Protein AF-A0A7K2M6B2-F1 (afdb_monomer)

Radius of gyration: 19.38 Å; Cα contacts (8 Å, |Δi|>4): 99; cha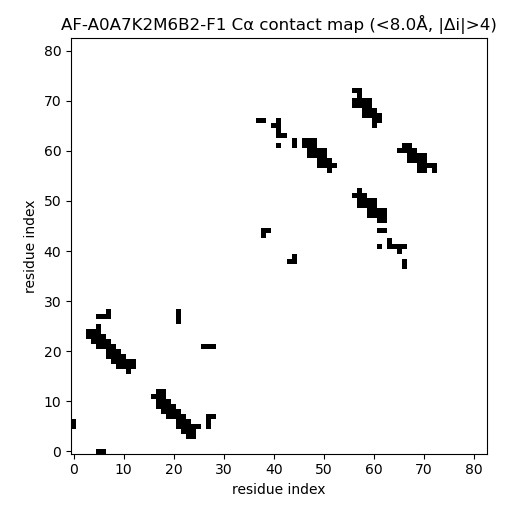ins: 1; bounding box: 57×33×43 Å

Sequence (83 aa):
APGCGSWLRVEPVGHRRWNVAIRGPRDIWKELQDLKARWQAAGSPGRYRLHVDADGGQRAASACGRLTWPLPALRPINEGSAT

Structure (mmCIF, N/CA/C/O backbone):
data_AF-A0A7K2M6B2-F1
#
_entry.id   AF-A0A7K2M6B2-F1
#
loop_
_atom_site.group_PDB
_atom_site.id
_atom_site.type_symbol
_atom_site.label_atom_id
_atom_site.label_alt_id
_atom_site.label_comp_id
_atom_site.label_asym_id
_atom_site.label_entity_id
_atom_site.label_seq_id
_atom_site.pdbx_PDB_ins_code
_atom_site.Cartn_x
_atom_site.Cartn_y
_atom_site.Cartn_z
_atom_site.occupancy
_atom_site.B_iso_or_equiv
_atom_site.auth_seq_id
_atom_site.auth_comp_id
_atom_site.auth_asym_id
_atom_site.auth_atom_id
_atom_site.pdbx_PDB_model_num
ATOM 1 N N . ALA A 1 1 ? 4.388 15.549 9.790 1.00 51.91 1 ALA A N 1
ATOM 2 C CA . ALA A 1 1 ? 3.270 15.119 8.922 1.00 51.91 1 ALA A CA 1
ATOM 3 C C . ALA A 1 1 ? 3.717 15.253 7.470 1.00 51.91 1 ALA A C 1
ATOM 5 O O . ALA A 1 1 ? 4.510 16.157 7.218 1.00 51.91 1 ALA A O 1
ATOM 6 N N . PRO A 1 2 ? 3.290 14.378 6.539 1.00 51.41 2 PRO A N 1
ATOM 7 C CA . PRO A 1 2 ? 3.586 14.562 5.116 1.00 51.41 2 PRO A CA 1
ATOM 8 C C . PRO A 1 2 ? 3.181 15.986 4.702 1.00 51.41 2 PRO A C 1
ATOM 10 O O . PRO A 1 2 ? 2.169 16.495 5.185 1.00 51.41 2 PRO A O 1
ATOM 13 N N . GLY A 1 3 ? 3.993 16.648 3.871 1.00 65.62 3 GLY A N 1
ATOM 14 C CA . GLY A 1 3 ? 3.931 18.101 3.615 1.00 65.62 3 GLY A CA 1
ATOM 15 C C . GLY A 1 3 ? 2.603 18.649 3.068 1.00 65.62 3 GLY A C 1
ATOM 16 O O . GLY A 1 3 ? 2.454 19.850 2.903 1.00 65.62 3 GLY A O 1
ATOM 17 N N . CYS A 1 4 ? 1.620 17.787 2.817 1.00 73.88 4 CYS A N 1
ATOM 18 C CA . CYS A 1 4 ? 0.278 18.103 2.341 1.00 73.88 4 CYS A CA 1
ATOM 19 C C . CYS A 1 4 ? -0.756 18.367 3.456 1.00 73.88 4 CYS A C 1
ATOM 21 O O . CYS A 1 4 ? -1.935 18.551 3.155 1.00 73.88 4 CYS A O 1
ATOM 23 N N . GLY A 1 5 ? -0.360 18.347 4.737 1.00 86.38 5 GLY A N 1
ATOM 24 C CA . GLY A 1 5 ? -1.220 18.747 5.865 1.00 86.38 5 GLY A CA 1
ATOM 25 C C . GLY A 1 5 ? -2.433 17.842 6.125 1.00 86.38 5 GLY A C 1
ATOM 26 O O . GLY A 1 5 ? -3.278 18.172 6.954 1.00 86.38 5 GLY A O 1
ATOM 27 N N . SER A 1 6 ? -2.525 16.704 5.432 1.00 92.31 6 SER A N 1
ATOM 28 C CA . SER A 1 6 ? -3.596 15.727 5.623 1.00 92.31 6 SER A CA 1
ATOM 29 C C . SER A 1 6 ? -3.193 14.681 6.655 1.00 92.31 6 SER A C 1
ATOM 31 O O . SER A 1 6 ? -2.064 14.183 6.628 1.00 92.31 6 SER A O 1
ATOM 33 N N . TRP A 1 7 ? -4.103 14.336 7.560 1.00 91.44 7 TRP A N 1
ATOM 34 C CA . TRP A 1 7 ? -3.877 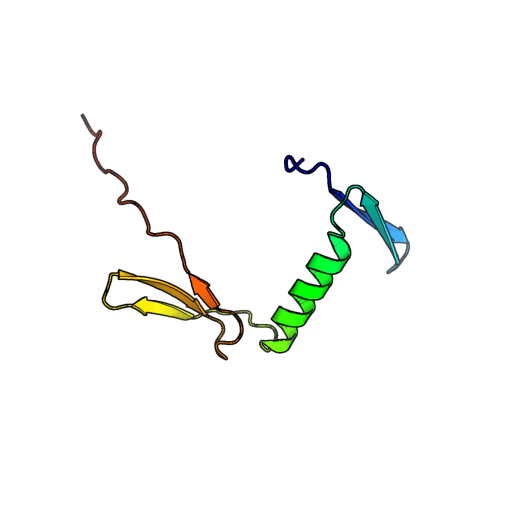13.302 8.565 1.00 91.44 7 TRP A CA 1
ATOM 35 C C . TRP A 1 7 ? -5.150 12.523 8.886 1.00 91.44 7 TRP A C 1
ATOM 37 O O . TRP A 1 7 ? -6.269 12.996 8.693 1.00 91.44 7 TRP A O 1
ATOM 47 N N . LEU A 1 8 ? -4.943 11.310 9.392 1.00 93.62 8 LEU A N 1
ATOM 48 C CA . LEU A 1 8 ? -5.967 10.395 9.875 1.00 93.62 8 LEU A CA 1
ATOM 49 C C . LEU A 1 8 ? -5.598 9.979 11.302 1.00 93.62 8 LEU A C 1
ATOM 51 O O . LEU A 1 8 ? -4.448 9.622 11.555 1.00 93.62 8 LEU A O 1
ATOM 55 N N . ARG A 1 9 ? -6.563 9.996 12.219 1.00 93.69 9 ARG A N 1
ATOM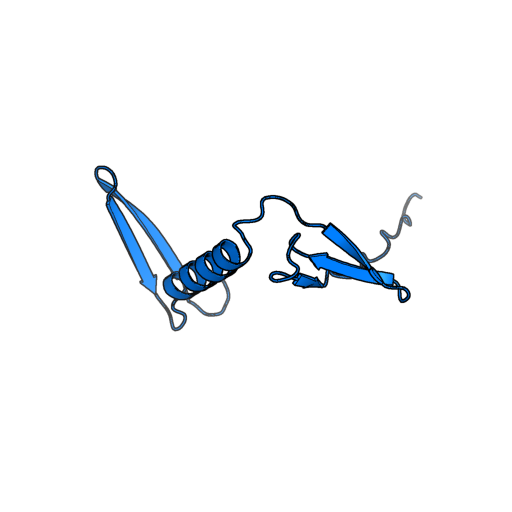 56 C CA . ARG A 1 9 ? -6.440 9.406 13.554 1.00 93.69 9 ARG A CA 1
ATOM 57 C C . ARG A 1 9 ? -7.530 8.366 13.725 1.00 93.69 9 ARG A C 1
ATOM 59 O O . ARG A 1 9 ? -8.699 8.655 13.489 1.00 93.69 9 ARG A O 1
ATOM 66 N N . VAL A 1 10 ? -7.129 7.177 14.156 1.00 93.81 10 VAL A N 1
ATOM 67 C CA . VAL A 1 10 ? -8.034 6.080 14.494 1.00 93.81 10 VAL A CA 1
ATOM 68 C C . VAL A 1 10 ? -7.833 5.766 15.967 1.00 93.81 10 VAL A C 1
ATOM 70 O O . VAL A 1 10 ? -6.707 5.517 16.392 1.00 93.81 10 VAL A O 1
ATOM 73 N N . GLU A 1 11 ? -8.904 5.804 16.751 1.00 94.50 11 GLU A N 1
ATOM 74 C CA . GLU A 1 11 ? -8.844 5.538 18.189 1.00 94.50 11 GLU A CA 1
ATOM 75 C C . GLU A 1 11 ? -10.018 4.664 18.647 1.00 94.50 11 GLU A C 1
ATOM 77 O O . GLU A 1 11 ? -11.119 4.765 18.094 1.00 94.50 11 GLU A O 1
ATOM 82 N N . PRO A 1 12 ? -9.808 3.775 19.631 1.00 95.50 12 PRO A N 1
ATOM 83 C CA . PRO A 1 12 ? -10.884 2.963 20.175 1.00 95.50 12 PRO A CA 1
ATOM 84 C C . PRO A 1 12 ? -11.805 3.825 21.049 1.00 95.50 12 PRO A C 1
ATOM 86 O O . PRO A 1 12 ? -11.339 4.589 21.889 1.00 95.50 12 PRO A O 1
ATOM 89 N N . VAL A 1 13 ? -13.121 3.667 20.892 1.00 95.25 13 VAL A N 1
ATOM 90 C CA . VAL A 1 13 ? -14.151 4.377 21.689 1.00 95.25 13 VAL A CA 1
ATOM 91 C C . VAL A 1 13 ? -15.104 3.415 22.413 1.00 95.25 13 VAL A C 1
ATOM 93 O O . VAL A 1 13 ? -16.218 3.759 22.811 1.00 95.25 13 VAL A O 1
ATOM 96 N N . GLY A 1 14 ? -14.687 2.157 22.556 1.00 93.00 14 GLY A N 1
ATOM 97 C CA . GLY A 1 14 ? -15.415 1.105 23.259 1.00 93.00 14 GLY A CA 1
ATOM 98 C C . GLY A 1 14 ? -15.290 -0.251 22.570 1.00 93.00 14 GLY A C 1
ATOM 99 O O . GLY A 1 14 ? -14.566 -0.408 21.586 1.00 93.00 14 GLY A O 1
ATOM 100 N N . HIS A 1 15 ? -16.019 -1.246 23.078 1.00 93.31 15 HIS A N 1
ATOM 101 C CA . HIS A 1 15 ? -15.951 -2.608 22.554 1.00 93.31 15 HIS A CA 1
ATOM 102 C C . HIS A 1 15 ? -16.334 -2.654 21.067 1.00 93.31 15 HIS A C 1
ATOM 104 O O . HIS A 1 15 ? -17.461 -2.323 20.700 1.00 93.31 15 HIS A O 1
ATOM 110 N N . ARG A 1 16 ? -15.378 -3.054 20.214 1.00 90.50 16 ARG A N 1
ATOM 111 C CA . ARG A 1 16 ? -15.512 -3.115 18.744 1.00 90.50 16 ARG A CA 1
ATOM 112 C C . ARG A 1 16 ? -15.964 -1.801 18.082 1.00 90.50 16 ARG A C 1
ATOM 114 O O . ARG A 1 16 ? -16.471 -1.834 16.964 1.00 90.50 16 ARG A O 1
ATOM 121 N N . ARG A 1 17 ? -15.767 -0.649 18.733 1.00 93.75 17 ARG A N 1
ATOM 122 C CA . ARG A 1 17 ? -16.093 0.673 18.177 1.00 93.75 17 ARG A CA 1
ATOM 123 C C . ARG A 1 17 ? -14.843 1.525 18.052 1.00 93.75 17 ARG A C 1
ATOM 125 O O . ARG A 1 17 ? -14.044 1.611 18.983 1.00 93.75 17 ARG A O 1
ATOM 132 N N . TRP A 1 18 ? -14.725 2.189 16.911 1.00 93.56 18 TRP A N 1
ATOM 133 C CA . TRP A 1 18 ? -13.590 3.029 16.561 1.00 93.56 18 TRP A CA 1
ATOM 134 C C . TRP A 1 18 ? -14.091 4.386 16.092 1.00 93.56 18 TRP A C 1
ATOM 136 O O . TRP A 1 18 ? -15.077 4.462 15.361 1.00 93.56 18 TRP A O 1
ATOM 146 N N . ASN A 1 19 ? -13.405 5.439 16.516 1.00 94.12 19 ASN A N 1
ATOM 147 C CA . ASN A 1 19 ? -13.568 6.773 15.970 1.00 94.12 19 ASN A CA 1
ATOM 148 C C . ASN A 1 19 ? -12.475 7.017 14.929 1.00 94.12 19 ASN A C 1
ATOM 150 O O . ASN A 1 19 ? -11.315 6.653 15.140 1.00 94.12 19 ASN A O 1
ATOM 154 N N . VAL A 1 20 ? -12.858 7.624 13.810 1.00 92.69 20 VAL A N 1
ATOM 155 C CA . VAL A 1 20 ? -11.964 7.938 12.699 1.00 92.69 20 VAL A CA 1
ATOM 156 C C . VAL A 1 20 ? -12.071 9.431 12.421 1.00 92.69 20 VAL A C 1
ATOM 158 O O . VAL A 1 20 ? -13.080 9.903 11.905 1.00 92.69 20 VAL A O 1
ATOM 161 N N . ALA A 1 21 ? -11.024 10.175 12.767 1.00 93.50 21 ALA A N 1
ATOM 162 C CA . ALA A 1 21 ? -10.931 11.606 12.511 1.00 93.50 21 ALA A CA 1
ATOM 163 C C . ALA A 1 21 ? -9.993 11.865 11.329 1.00 93.50 21 ALA A C 1
ATOM 165 O O . ALA A 1 21 ? -8.850 11.406 11.325 1.00 93.50 21 ALA A O 1
ATOM 166 N N . ILE A 1 22 ? -10.476 12.618 10.342 1.00 92.75 22 ILE A N 1
ATOM 167 C CA . ILE A 1 22 ? -9.735 12.988 9.132 1.00 92.75 22 ILE A CA 1
ATOM 168 C C . ILE A 1 22 ? -9.578 14.504 9.113 1.00 92.75 22 ILE A C 1
ATOM 170 O O . ILE A 1 22 ? -10.506 15.244 9.449 1.00 92.75 22 ILE A O 1
ATOM 174 N N . ARG A 1 23 ? -8.408 14.982 8.700 1.00 92.69 23 ARG A N 1
ATOM 175 C CA . ARG A 1 23 ? -8.167 16.397 8.417 1.00 92.69 23 ARG A CA 1
ATOM 176 C C . ARG A 1 23 ? -7.359 16.565 7.145 1.00 92.69 23 ARG A C 1
ATOM 178 O O . ARG A 1 23 ? -6.544 15.712 6.806 1.00 92.69 23 ARG A O 1
ATOM 185 N N . GLY A 1 24 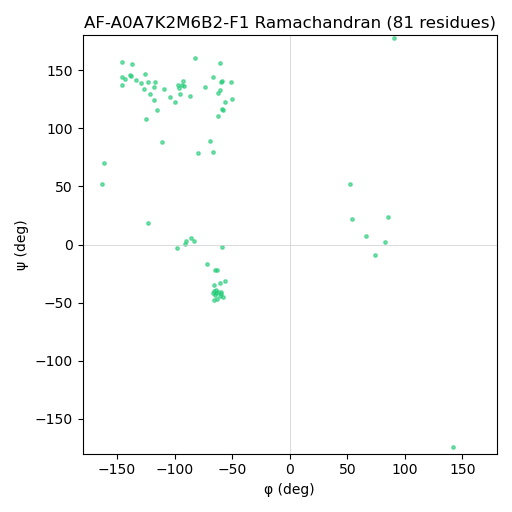? -7.524 17.733 6.534 1.00 90.62 24 GLY A N 1
ATOM 186 C CA . GLY A 1 24 ? -6.812 18.148 5.333 1.00 90.62 24 GLY A CA 1
ATOM 187 C C . GLY A 1 24 ? -7.545 17.774 4.042 1.00 90.62 24 GLY A C 1
ATOM 188 O O . GLY A 1 24 ? -8.623 17.185 4.090 1.00 90.62 24 GLY A O 1
ATOM 189 N N . PRO A 1 25 ? -6.985 18.161 2.886 1.00 90.81 25 PRO A N 1
ATOM 190 C CA . PRO A 1 25 ? -7.636 18.016 1.582 1.00 90.81 25 PRO A CA 1
ATOM 191 C C . PRO A 1 25 ? -7.730 16.573 1.069 1.00 90.81 25 PRO A C 1
ATOM 193 O O . PRO A 1 25 ? -8.499 16.314 0.147 1.00 90.81 25 PRO A O 1
ATOM 196 N N . ARG A 1 26 ? -6.949 15.632 1.617 1.00 90.75 26 ARG A N 1
ATOM 197 C CA . ARG A 1 26 ? -7.007 14.219 1.219 1.00 90.75 26 ARG A CA 1
ATOM 198 C C . ARG A 1 26 ? -7.908 13.421 2.144 1.00 90.75 26 ARG A C 1
ATOM 200 O O . ARG A 1 26 ? -7.698 13.392 3.357 1.00 90.75 26 ARG A O 1
ATOM 207 N N . ASP A 1 27 ? -8.828 12.676 1.549 1.00 90.81 27 ASP A N 1
ATOM 208 C CA . ASP A 1 27 ? -9.603 11.658 2.251 1.00 90.81 27 ASP A CA 1
ATOM 209 C C . ASP A 1 27 ? -8.776 10.370 2.403 1.00 90.81 27 ASP A C 1
ATOM 211 O O . ASP A 1 27 ? -8.920 9.398 1.660 1.00 90.81 27 ASP A O 1
ATOM 215 N N . ILE A 1 28 ? -7.865 10.378 3.378 1.00 91.44 28 ILE A N 1
ATOM 216 C CA . ILE A 1 28 ? -6.959 9.252 3.655 1.00 91.44 28 ILE A CA 1
ATOM 217 C C . ILE A 1 28 ? -7.745 7.985 4.021 1.00 91.44 28 ILE A C 1
ATOM 219 O O . ILE A 1 28 ? -7.313 6.877 3.701 1.00 91.44 28 ILE A O 1
ATOM 223 N N . TRP A 1 29 ? -8.902 8.118 4.677 1.00 92.50 29 TRP A N 1
ATOM 224 C CA . TRP A 1 29 ? -9.719 6.957 5.021 1.00 92.50 29 TRP A CA 1
ATOM 225 C C . TRP A 1 29 ? -10.261 6.279 3.767 1.00 92.50 29 TRP A C 1
ATOM 227 O O . TRP A 1 29 ? -10.117 5.064 3.614 1.00 92.50 29 TRP A O 1
ATOM 237 N N . LYS A 1 30 ? -10.822 7.060 2.841 1.00 92.75 30 LYS A N 1
ATOM 238 C CA . LYS A 1 30 ? -11.277 6.546 1.551 1.00 92.75 30 LYS A CA 1
ATOM 239 C C . LYS A 1 30 ? -10.136 5.914 0.762 1.00 92.75 30 LYS A C 1
ATOM 241 O O . LYS A 1 30 ? -10.311 4.817 0.250 1.00 92.75 30 LYS A O 1
ATOM 246 N N . GLU A 1 31 ? -8.955 6.524 0.734 1.00 93.94 31 GLU A N 1
ATOM 247 C CA . GLU A 1 31 ? -7.788 5.934 0.066 1.00 93.94 31 GLU A CA 1
ATOM 248 C C . GLU A 1 31 ? -7.386 4.567 0.650 1.00 93.94 31 GLU A C 1
ATOM 250 O O . GLU A 1 31 ? -7.067 3.641 -0.100 1.00 93.94 31 GLU A O 1
ATOM 255 N N . LEU A 1 32 ? -7.428 4.410 1.979 1.00 93.81 32 LEU A N 1
ATOM 256 C CA . LEU A 1 32 ? -7.176 3.125 2.639 1.00 93.81 32 LEU A CA 1
ATOM 257 C C . LEU A 1 32 ? -8.253 2.089 2.300 1.00 93.81 32 LEU A C 1
ATOM 259 O O . LEU A 1 32 ? -7.932 0.920 2.076 1.00 93.81 32 LEU A O 1
ATOM 263 N N . GLN A 1 33 ? -9.521 2.500 2.235 1.00 95.19 33 GLN A N 1
ATOM 264 C CA . GLN A 1 33 ? -10.612 1.616 1.823 1.00 95.19 33 GLN A CA 1
ATOM 265 C C . GLN A 1 33 ? -10.485 1.203 0.349 1.00 95.19 33 GLN A C 1
ATOM 267 O O . GLN A 1 33 ? -10.620 0.021 0.037 1.00 95.19 33 GLN A O 1
ATOM 272 N N . ASP A 1 34 ? -10.129 2.135 -0.535 1.00 95.81 34 ASP A N 1
ATOM 273 C CA . ASP A 1 34 ? -9.880 1.881 -1.956 1.00 95.81 34 ASP A CA 1
ATOM 274 C C . ASP A 1 34 ? -8.668 0.939 -2.138 1.00 95.81 34 ASP A C 1
ATOM 276 O O . ASP A 1 34 ? -8.685 0.022 -2.966 1.00 95.81 34 ASP A O 1
ATOM 280 N N . LEU A 1 35 ? -7.615 1.095 -1.325 1.00 94.19 35 LEU A N 1
ATOM 281 C CA . LEU A 1 35 ? -6.482 0.165 -1.282 1.00 94.19 35 LEU A CA 1
ATOM 282 C C . LEU A 1 35 ? -6.909 -1.233 -0.817 1.00 94.19 35 LEU A C 1
ATOM 284 O O . LEU A 1 35 ? -6.558 -2.223 -1.464 1.00 94.19 35 LEU A O 1
ATOM 288 N N . LYS A 1 36 ? -7.686 -1.322 0.267 1.00 95.44 36 LYS A N 1
ATOM 289 C CA . LYS A 1 36 ? -8.223 -2.590 0.774 1.00 95.44 36 LYS A CA 1
ATOM 290 C C . LYS A 1 36 ? -9.059 -3.295 -0.292 1.00 95.44 36 LYS A C 1
ATOM 292 O O . LYS A 1 36 ? -8.862 -4.488 -0.505 1.00 95.44 36 LYS A O 1
ATOM 297 N N . ALA A 1 37 ? -9.932 -2.571 -0.989 1.00 96.12 37 ALA A N 1
ATOM 298 C CA . ALA A 1 37 ? -10.760 -3.126 -2.053 1.00 96.12 37 ALA A CA 1
ATOM 299 C C . ALA A 1 3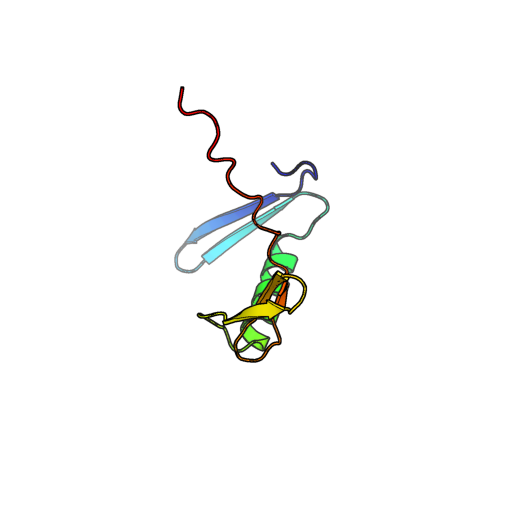7 ? -9.907 -3.707 -3.192 1.00 96.12 37 ALA A C 1
ATOM 301 O O . ALA A 1 37 ? -10.141 -4.836 -3.621 1.00 96.12 37 ALA A O 1
ATOM 302 N N . ARG A 1 38 ? -8.860 -2.994 -3.634 1.00 94.62 38 ARG A N 1
ATOM 303 C CA . ARG A 1 38 ? -7.918 -3.510 -4.646 1.00 94.62 38 ARG A CA 1
ATOM 304 C C . ARG A 1 38 ? -7.166 -4.751 -4.169 1.00 94.62 38 ARG A C 1
ATOM 306 O O . ARG A 1 38 ? -7.001 -5.694 -4.940 1.00 94.62 38 ARG A O 1
ATOM 313 N N . TRP A 1 39 ? -6.735 -4.774 -2.909 1.00 95.06 39 TRP A N 1
ATOM 314 C CA . TRP A 1 39 ? -6.068 -5.937 -2.321 1.00 95.06 39 TRP A CA 1
ATOM 315 C C . TRP A 1 39 ? -6.995 -7.156 -2.233 1.00 95.06 39 TRP A C 1
ATOM 317 O O . TRP A 1 39 ? -6.611 -8.252 -2.640 1.00 95.06 39 TRP A O 1
ATOM 327 N N . GLN A 1 40 ? -8.243 -6.961 -1.809 1.00 95.81 40 GLN A N 1
ATOM 328 C CA . GLN A 1 40 ? -9.259 -8.014 -1.783 1.00 95.81 40 GLN A CA 1
ATOM 329 C C . GLN A 1 40 ? -9.598 -8.520 -3.190 1.00 95.81 40 GLN A C 1
ATOM 331 O O . GLN A 1 40 ? -9.659 -9.728 -3.406 1.00 95.81 40 GLN A O 1
ATOM 336 N N . ALA A 1 41 ? -9.728 -7.623 -4.171 1.00 93.62 41 ALA A N 1
ATOM 337 C CA . ALA A 1 41 ? -9.958 -7.982 -5.571 1.00 93.62 41 ALA A CA 1
ATOM 338 C C . ALA A 1 41 ? -8.795 -8.780 -6.191 1.00 93.62 41 ALA A C 1
ATOM 340 O O . ALA A 1 41 ? -8.987 -9.502 -7.169 1.00 93.62 41 ALA A O 1
ATOM 341 N N . ALA A 1 42 ? -7.591 -8.680 -5.622 1.00 94.12 42 ALA A N 1
ATOM 342 C CA . ALA A 1 42 ? -6.440 -9.500 -5.987 1.00 94.12 42 ALA A CA 1
ATOM 343 C C . ALA A 1 42 ? -6.386 -10.857 -5.259 1.00 94.12 42 ALA A C 1
ATOM 345 O O . ALA A 1 42 ? -5.413 -11.596 -5.415 1.00 94.12 42 ALA A O 1
ATOM 346 N N . GLY A 1 43 ? -7.416 -11.198 -4.480 1.00 95.00 43 GLY A N 1
ATOM 347 C CA . GLY A 1 43 ? -7.490 -12.435 -3.705 1.00 95.00 43 GLY A CA 1
ATOM 348 C C . GLY A 1 43 ? -6.814 -12.343 -2.338 1.00 95.00 43 GLY A C 1
ATOM 349 O O . GLY A 1 43 ? -6.401 -13.366 -1.804 1.00 95.00 43 GLY A O 1
ATOM 350 N N . SER A 1 44 ? -6.674 -11.135 -1.782 1.00 94.62 44 SER A N 1
ATOM 351 C CA . SER A 1 44 ? -6.040 -10.894 -0.479 1.00 94.62 44 SER A CA 1
ATOM 352 C C . SER A 1 44 ? -4.641 -11.531 -0.362 1.00 94.62 44 SER A C 1
ATOM 354 O O . SER A 1 44 ? -4.385 -12.303 0.567 1.00 94.62 44 SER A O 1
ATOM 356 N N . PRO A 1 45 ? -3.725 -11.272 -1.318 1.00 93.88 45 PRO A N 1
ATOM 357 C CA . PRO A 1 45 ? -2.451 -11.978 -1.393 1.00 93.88 45 PRO A CA 1
ATOM 358 C C . PRO A 1 45 ? -1.585 -11.733 -0.151 1.00 93.88 45 PRO A C 1
ATOM 360 O O . PRO A 1 45 ? -1.340 -10.587 0.231 1.00 93.88 45 PRO A O 1
ATOM 363 N N . GLY A 1 46 ? -1.076 -12.824 0.432 1.00 93.69 46 GLY A N 1
ATOM 364 C CA . GLY A 1 46 ? -0.023 -12.816 1.459 1.00 93.69 46 GLY A CA 1
ATOM 365 C C . GLY A 1 46 ? 1.385 -13.085 0.910 1.00 93.69 46 GLY A C 1
ATOM 366 O O . GLY A 1 46 ? 2.352 -13.077 1.664 1.00 93.69 46 GLY A O 1
ATOM 367 N N . ARG A 1 47 ? 1.512 -13.354 -0.398 1.00 94.25 47 ARG A N 1
ATOM 368 C CA . ARG A 1 47 ? 2.781 -13.598 -1.102 1.00 94.25 47 ARG A CA 1
ATOM 369 C C . ARG A 1 47 ? 2.771 -12.900 -2.459 1.00 94.25 47 ARG A C 1
ATOM 371 O O . ARG A 1 47 ? 1.734 -12.851 -3.122 1.00 94.25 47 ARG A O 1
ATOM 378 N N . TYR A 1 48 ? 3.939 -12.428 -2.875 1.00 94.62 48 TYR A N 1
ATOM 379 C CA . TYR A 1 48 ? 4.166 -11.765 -4.158 1.00 94.62 48 TYR A CA 1
ATOM 380 C C . TYR A 1 48 ? 5.307 -12.467 -4.897 1.00 94.62 48 TYR A C 1
ATOM 382 O O . TYR A 1 48 ? 6.225 -12.989 -4.267 1.00 94.62 48 TYR A O 1
ATOM 390 N N . ARG A 1 49 ? 5.231 -12.513 -6.227 1.00 94.69 49 ARG A N 1
ATOM 391 C CA . ARG A 1 49 ? 6.300 -13.008 -7.096 1.00 94.69 49 ARG A CA 1
ATOM 392 C C . ARG A 1 49 ? 7.168 -11.837 -7.532 1.00 94.69 49 ARG A C 1
ATOM 394 O O . ARG A 1 49 ? 6.641 -10.786 -7.893 1.00 94.69 49 ARG A O 1
ATOM 401 N N . LEU A 1 50 ? 8.478 -12.043 -7.514 1.00 94.69 50 LEU A N 1
ATOM 402 C CA . LEU A 1 50 ? 9.439 -11.138 -8.126 1.00 94.69 50 LEU A CA 1
ATOM 403 C C . LEU A 1 50 ? 9.603 -11.526 -9.597 1.00 94.69 50 LEU A C 1
ATOM 405 O O . LEU A 1 50 ? 9.874 -12.686 -9.901 1.00 94.69 50 LEU A O 1
ATOM 409 N N . HIS A 1 51 ? 9.443 -10.558 -10.490 1.00 93.50 51 HIS A N 1
ATOM 410 C CA . HIS A 1 51 ? 9.802 -10.682 -11.895 1.00 93.50 51 HIS A CA 1
ATOM 411 C C . HIS A 1 51 ? 11.030 -9.817 -12.159 1.00 93.50 51 HIS A C 1
ATOM 413 O O . HIS A 1 51 ? 11.077 -8.666 -11.718 1.00 93.50 51 HIS A O 1
ATOM 419 N N . VAL A 1 52 ? 11.994 -10.392 -12.872 1.00 91.81 52 VAL A N 1
ATOM 420 C CA . VAL A 1 52 ? 13.188 -9.708 -13.364 1.00 91.81 52 VAL A CA 1
ATOM 421 C C . VAL A 1 52 ? 13.092 -9.722 -14.882 1.00 91.81 52 VAL A C 1
ATOM 423 O O . VAL A 1 52 ? 13.035 -10.792 -15.490 1.00 91.81 52 VAL A O 1
ATOM 426 N N . ASP A 1 53 ? 12.976 -8.540 -15.467 1.00 89.25 53 ASP A N 1
ATOM 427 C CA . ASP A 1 53 ? 12.889 -8.343 -16.904 1.00 89.25 53 ASP A CA 1
ATOM 428 C C . ASP A 1 53 ? 14.314 -8.359 -17.512 1.00 89.25 53 ASP A C 1
ATOM 430 O O . ASP A 1 53 ? 15.318 -8.226 -16.807 1.00 89.25 53 ASP A O 1
ATOM 434 N N . ALA A 1 54 ? 14.428 -8.585 -18.825 1.00 89.94 54 ALA A N 1
ATOM 435 C CA . ALA A 1 54 ? 15.724 -8.795 -19.490 1.00 89.94 54 ALA A CA 1
ATOM 436 C C . ALA A 1 54 ? 16.651 -7.562 -19.457 1.00 89.94 54 ALA A C 1
ATOM 438 O O . ALA A 1 54 ? 17.865 -7.694 -19.582 1.00 89.94 54 ALA A O 1
ATOM 439 N N . ASP A 1 55 ? 16.079 -6.374 -19.273 1.00 87.00 55 ASP A N 1
ATOM 440 C CA . ASP A 1 55 ? 16.774 -5.096 -19.100 1.00 87.00 55 ASP A CA 1
ATOM 441 C C . ASP A 1 55 ? 17.236 -4.850 -17.648 1.00 87.00 55 ASP A C 1
ATOM 443 O O . ASP A 1 55 ? 17.781 -3.792 -17.336 1.00 87.00 55 ASP A O 1
ATOM 447 N N . GLY A 1 56 ? 17.022 -5.819 -16.751 1.00 86.75 56 GLY A N 1
ATOM 448 C CA . GLY A 1 56 ? 17.317 -5.700 -15.325 1.00 86.75 56 GLY A CA 1
ATOM 449 C C . GLY A 1 56 ? 16.223 -4.987 -14.525 1.00 86.75 56 GLY A C 1
ATOM 450 O O . GLY A 1 56 ? 16.374 -4.821 -13.310 1.00 86.75 56 GLY A O 1
ATOM 451 N N . GLY A 1 57 ? 15.116 -4.595 -15.165 1.00 91.19 57 GLY A N 1
ATOM 452 C CA . GLY A 1 57 ? 13.926 -4.091 -14.493 1.00 91.19 57 GLY A CA 1
ATOM 453 C C . GLY A 1 57 ? 13.365 -5.124 -13.519 1.00 91.19 57 GLY A C 1
ATOM 454 O O . GLY A 1 57 ? 13.359 -6.324 -13.785 1.00 91.19 57 GLY A O 1
ATOM 455 N N . GLN A 1 58 ? 12.905 -4.670 -12.355 1.00 93.62 58 GLN A N 1
ATOM 456 C CA . GLN A 1 58 ? 12.317 -5.550 -11.349 1.00 93.62 58 GLN A CA 1
ATOM 457 C C . GLN A 1 58 ? 10.910 -5.093 -11.011 1.00 93.62 58 GLN A C 1
ATOM 459 O O . GLN A 1 58 ? 10.646 -3.900 -10.863 1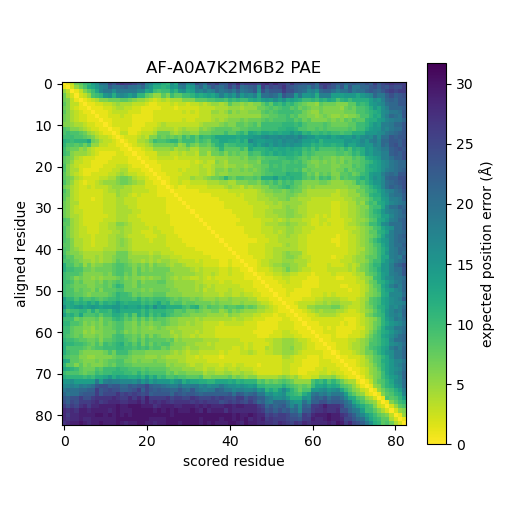.00 93.62 58 GLN A O 1
ATOM 464 N N . ARG A 1 59 ? 10.000 -6.047 -10.834 1.00 94.75 59 ARG A N 1
ATOM 465 C CA . ARG A 1 59 ? 8.633 -5.776 -10.378 1.00 94.75 59 ARG A CA 1
ATOM 466 C C . ARG A 1 59 ? 8.135 -6.873 -9.459 1.00 94.75 59 ARG A C 1
ATOM 468 O O . ARG A 1 59 ? 8.390 -8.055 -9.680 1.00 94.75 59 ARG A O 1
ATOM 475 N N . ALA A 1 60 ? 7.387 -6.475 -8.441 1.00 95.69 60 ALA A N 1
ATOM 476 C CA . ALA A 1 60 ? 6.652 -7.402 -7.598 1.00 95.69 60 ALA A CA 1
ATOM 477 C C . ALA A 1 60 ? 5.211 -7.496 -8.101 1.00 95.69 60 ALA A C 1
ATOM 479 O O . ALA A 1 60 ? 4.583 -6.476 -8.390 1.00 95.69 60 ALA A O 1
ATOM 480 N N . ALA A 1 61 ? 4.685 -8.715 -8.195 1.00 96.19 61 ALA A N 1
ATOM 481 C CA . ALA A 1 61 ? 3.323 -8.973 -8.637 1.00 96.19 61 ALA A CA 1
ATOM 482 C C . ALA A 1 61 ? 2.606 -9.965 -7.716 1.00 96.19 61 ALA A C 1
ATOM 484 O O . ALA A 1 61 ? 3.174 -10.945 -7.235 1.00 96.19 61 ALA A O 1
ATOM 485 N N . SER A 1 62 ? 1.321 -9.730 -7.475 1.00 95.38 62 SER A N 1
ATOM 486 C CA . SER A 1 62 ? 0.422 -10.727 -6.882 1.00 95.38 62 SER A CA 1
ATOM 487 C C . SER A 1 62 ? 0.332 -11.966 -7.779 1.00 95.38 62 SER A C 1
ATOM 489 O O . SER A 1 62 ? 0.527 -11.882 -8.990 1.00 95.38 62 SER A O 1
ATOM 491 N N . ALA A 1 63 ? -0.017 -13.124 -7.212 1.00 90.62 63 ALA A N 1
ATOM 492 C CA . ALA A 1 63 ? -0.109 -14.373 -7.974 1.00 90.62 63 ALA A CA 1
ATOM 493 C C . ALA A 1 63 ? -1.066 -14.296 -9.184 1.00 90.62 63 ALA A C 1
ATOM 495 O O . ALA A 1 63 ? -0.823 -14.957 -10.195 1.00 90.62 63 ALA A O 1
ATOM 496 N N . CYS A 1 64 ? -2.120 -13.478 -9.079 1.00 89.31 64 CYS A N 1
ATOM 497 C CA . CYS A 1 64 ? -3.102 -13.214 -10.131 1.00 89.31 64 CYS A CA 1
ATOM 498 C C . CYS A 1 64 ? -2.747 -12.013 -11.033 1.00 89.31 64 CYS A C 1
ATOM 500 O O . CYS A 1 64 ? -3.537 -11.656 -11.901 1.00 89.31 64 CYS A O 1
ATOM 502 N N . GLY A 1 65 ? -1.610 -11.345 -10.803 1.00 90.00 65 GLY A N 1
ATOM 503 C CA . GLY A 1 65 ? -1.124 -10.199 -11.584 1.00 90.00 65 GLY A CA 1
ATOM 504 C C . GLY A 1 65 ? -1.857 -8.868 -11.361 1.00 90.00 65 GLY A C 1
ATOM 505 O O . GLY A 1 65 ? -1.377 -7.831 -11.810 1.00 90.00 65 GLY A O 1
ATOM 506 N N . ARG A 1 66 ? -2.987 -8.859 -10.638 1.00 92.06 66 ARG A N 1
ATOM 507 C CA . ARG A 1 66 ? -3.842 -7.666 -10.449 1.00 92.06 66 ARG A CA 1
ATOM 508 C C . ARG A 1 66 ? -3.179 -6.547 -9.650 1.00 92.06 66 ARG A C 1
ATOM 510 O O . ARG A 1 66 ? -3.427 -5.377 -9.916 1.00 92.06 66 ARG A O 1
ATOM 517 N N . LEU A 1 67 ? -2.349 -6.901 -8.674 1.00 94.88 67 LEU A N 1
ATOM 518 C CA . LEU A 1 67 ? -1.406 -5.970 -8.058 1.00 94.88 67 LEU A CA 1
ATOM 519 C C . LEU A 1 67 ? -0.039 -6.207 -8.672 1.00 94.88 67 LEU A C 1
ATOM 521 O O . LEU A 1 67 ? 0.464 -7.325 -8.578 1.00 94.88 67 LEU A O 1
ATOM 525 N N . THR A 1 68 ? 0.540 -5.165 -9.257 1.00 95.06 68 THR A N 1
ATOM 526 C CA . THR A 1 68 ? 1.903 -5.165 -9.786 1.00 95.06 68 THR A CA 1
ATOM 527 C C . THR A 1 68 ? 2.501 -3.780 -9.579 1.00 95.06 68 THR A C 1
ATOM 529 O O . THR A 1 68 ? 1.818 -2.782 -9.811 1.00 95.06 68 THR A O 1
ATOM 532 N N . TRP A 1 69 ? 3.755 -3.705 -9.143 1.00 94.88 69 TRP A N 1
ATOM 533 C CA . TRP A 1 69 ? 4.490 -2.445 -9.053 1.00 94.88 69 TRP A CA 1
ATOM 534 C C . TRP A 1 69 ? 5.977 -2.654 -9.360 1.00 94.88 69 TRP A C 1
ATOM 536 O O . TRP A 1 69 ? 6.532 -3.699 -9.002 1.00 94.88 69 TRP A O 1
ATOM 546 N N . PRO A 1 70 ? 6.630 -1.681 -10.020 1.00 94.75 70 PRO A N 1
ATOM 547 C CA . PRO A 1 70 ? 8.068 -1.719 -10.226 1.00 94.75 70 PRO A CA 1
ATOM 548 C C . PRO A 1 70 ? 8.790 -1.570 -8.885 1.00 94.75 70 PRO A C 1
ATOM 550 O O . PRO A 1 70 ? 8.346 -0.842 -7.993 1.00 94.75 70 PRO A O 1
ATOM 553 N N . LEU A 1 71 ? 9.911 -2.263 -8.745 1.00 90.81 71 LEU A N 1
ATOM 554 C CA . LEU A 1 71 ? 10.843 -2.070 -7.649 1.00 90.81 71 LEU A CA 1
ATOM 555 C C . LEU A 1 71 ? 11.908 -1.059 -8.089 1.00 90.81 71 LEU A C 1
ATOM 557 O O . LEU A 1 71 ? 12.333 -1.083 -9.246 1.00 90.81 71 LEU A O 1
ATOM 561 N N . PRO A 1 72 ? 12.335 -0.152 -7.197 1.00 87.00 72 PRO A N 1
ATOM 562 C CA . PRO A 1 72 ? 13.431 0.749 -7.508 1.00 87.00 72 PRO A CA 1
ATOM 563 C C . PRO A 1 72 ? 14.688 -0.066 -7.817 1.00 87.00 72 PRO A C 1
ATOM 565 O O . PRO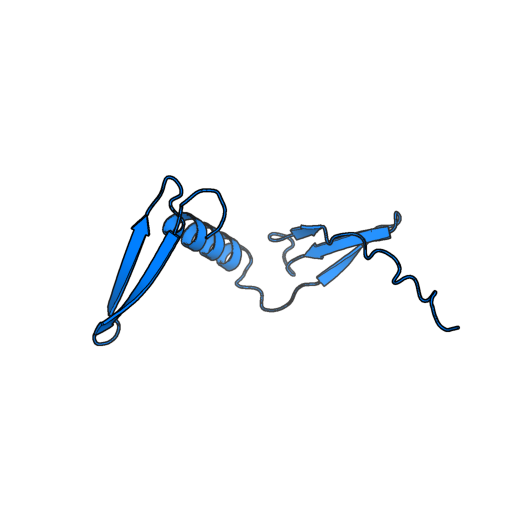 A 1 72 ? 14.970 -1.057 -7.141 1.00 87.00 72 PRO A O 1
ATOM 568 N N . ALA A 1 73 ? 15.451 0.370 -8.822 1.00 78.88 73 ALA A N 1
ATOM 569 C CA . ALA A 1 73 ? 16.750 -0.220 -9.107 1.00 78.88 73 ALA A CA 1
ATOM 570 C C . ALA A 1 73 ? 17.609 -0.143 -7.839 1.00 78.88 73 ALA A C 1
ATOM 572 O O . ALA A 1 73 ? 17.820 0.943 -7.285 1.00 78.88 73 ALA A O 1
ATOM 573 N N . LEU A 1 74 ? 18.078 -1.297 -7.362 1.00 68.69 74 LEU A N 1
ATOM 574 C CA . LEU A 1 74 ? 19.058 -1.338 -6.288 1.00 68.69 74 LEU A CA 1
ATOM 575 C C . LEU A 1 74 ? 20.308 -0.640 -6.821 1.00 68.69 74 LEU A C 1
ATOM 577 O O . LEU A 1 74 ? 20.962 -1.142 -7.734 1.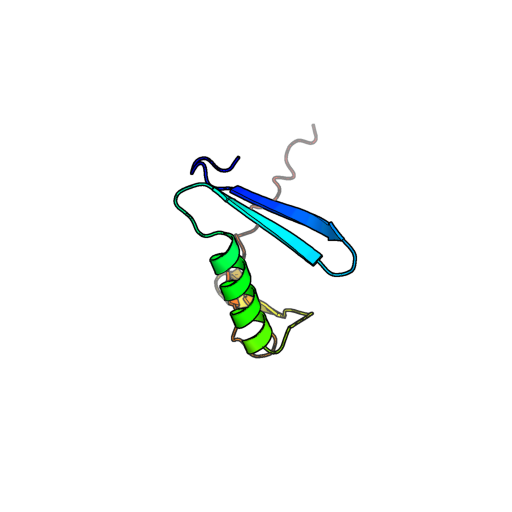00 68.69 74 LEU A O 1
ATOM 581 N N . ARG A 1 75 ? 20.619 0.548 -6.291 1.00 67.88 75 ARG A N 1
ATOM 582 C CA . ARG A 1 75 ? 21.935 1.139 -6.536 1.00 67.88 75 ARG A CA 1
ATOM 583 C C . ARG A 1 75 ? 22.958 0.150 -5.975 1.00 67.88 75 ARG A C 1
ATOM 585 O O . ARG A 1 75 ? 22.744 -0.310 -4.850 1.00 67.88 75 ARG A O 1
ATOM 592 N N . PRO A 1 76 ? 24.031 -0.180 -6.711 1.00 63.66 76 PRO A N 1
ATOM 593 C CA . PRO A 1 76 ? 25.122 -0.949 -6.140 1.00 63.66 76 PRO A CA 1
ATOM 594 C C . PRO A 1 76 ? 25.538 -0.276 -4.832 1.00 63.66 76 PRO A C 1
ATOM 596 O O . PRO A 1 76 ? 25.794 0.932 -4.814 1.00 63.66 76 PRO A O 1
ATOM 599 N N . ILE A 1 77 ? 25.539 -1.030 -3.731 1.00 64.62 77 ILE A N 1
ATOM 600 C CA . ILE A 1 77 ? 26.251 -0.601 -2.530 1.00 64.62 77 ILE A CA 1
ATOM 601 C C . ILE A 1 77 ? 27.687 -0.417 -2.996 1.00 64.62 77 ILE A C 1
ATOM 603 O O . ILE A 1 77 ? 28.309 -1.363 -3.474 1.00 64.62 77 ILE A O 1
ATOM 607 N N . ASN A 1 78 ? 28.179 0.817 -2.948 1.00 58.69 78 ASN A N 1
ATOM 608 C CA . ASN A 1 78 ? 29.577 1.077 -3.216 1.00 58.69 78 ASN A CA 1
ATOM 609 C C . ASN A 1 78 ? 30.354 0.484 -2.031 1.00 58.69 78 ASN A C 1
ATOM 611 O O . ASN A 1 78 ? 30.534 1.148 -1.011 1.00 58.69 78 ASN A O 1
ATOM 615 N N . GLU A 1 79 ? 30.734 -0.790 -2.123 1.00 60.00 79 GLU A N 1
ATOM 616 C CA . GLU A 1 79 ? 31.757 -1.396 -1.270 1.00 60.00 79 GLU A CA 1
ATOM 617 C C . GLU A 1 79 ? 33.086 -0.726 -1.627 1.00 60.00 79 GLU A C 1
ATOM 619 O O . GLU A 1 79 ? 33.861 -1.193 -2.453 1.00 60.00 79 GLU A O 1
ATOM 624 N N . GLY A 1 80 ? 33.285 0.470 -1.083 1.00 59.53 80 GLY A N 1
ATOM 625 C CA . GLY A 1 80 ? 34.352 1.364 -1.504 1.00 59.53 80 GLY A CA 1
ATOM 626 C C . GLY A 1 80 ? 34.614 2.456 -0.481 1.00 59.53 80 GLY A C 1
ATOM 627 O O . GLY A 1 80 ? 34.593 3.631 -0.823 1.00 59.53 80 GLY A O 1
ATOM 628 N N . SER A 1 81 ? 34.824 2.071 0.777 1.00 51.59 81 SER A N 1
ATOM 629 C CA . SER A 1 81 ? 35.723 2.783 1.695 1.00 51.59 81 SER A CA 1
ATOM 630 C C . SER A 1 81 ? 36.086 1.844 2.846 1.00 51.59 81 SER A C 1
ATOM 632 O O . SER A 1 81 ? 35.608 1.961 3.969 1.00 51.59 81 SER A O 1
ATOM 634 N N . ALA A 1 82 ? 36.889 0.836 2.516 1.00 49.28 82 ALA A N 1
ATOM 635 C CA . ALA A 1 82 ? 37.754 0.178 3.478 1.00 49.28 82 ALA A CA 1
ATOM 636 C C . ALA A 1 82 ? 39.186 0.552 3.092 1.00 49.28 82 ALA A C 1
ATOM 638 O O . ALA A 1 82 ? 39.788 -0.141 2.281 1.00 49.28 82 ALA A O 1
ATOM 639 N N . THR A 1 83 ? 39.662 1.680 3.618 1.00 48.84 83 THR A N 1
ATOM 640 C CA . THR A 1 83 ? 41.073 2.003 3.898 1.00 48.84 83 THR A CA 1
ATOM 641 C C . THR A 1 83 ? 41.102 3.209 4.815 1.00 48.84 83 THR A C 1
ATOM 643 O O . THR A 1 83 ? 40.508 4.234 4.405 1.00 48.84 83 THR A O 1
#

pLDDT: mean 87.21, std 13.07, range [48.84, 96.19]

Foldseek 3Di:
DPPQFWDWDWDDPDDVDIDIDIDGDDPVVVVVVVVVVLCVVLVVDPDWDWDQDPVRWIKTARPSRSDIDTDPPPDPPPPPDDD

Nearest PDB structures (foldseek):
  3zqp-assembly1_C  TM=3.512E-01  e=4.693E+00  Bacillus phage SF6
  3zqm-assembly1_H  TM=4.012E-01  e=7.256E+00  Bacillus phage SF6
  3zqm-assembly1_C  TM=4.013E-01  e=8.746E+00  Bacillus phage SF6
  4hjg-assembly1_E  TM=2.964E-01  e=3.035E+00  Finegoldia magna
  6b9y-assembly1_E  TM=2.940E-01  e=4.143E+00  Finegoldia magna

Secondary structure (DSSP, 8-state):
--TT--EEEEEEEETTEEEEEEESSS-HHHHHHHHHHHHHHTT--S-EEEEE-TTS-EEEEETTSSSEEEEPP----------

Mean predicted aligned error: 8.6 Å

Solvent-accessible surface area (backbone atoms only — not comparable to full-atom values): 5397 Å² total; per-residue (Å²): 124,65,95,73,67,43,51,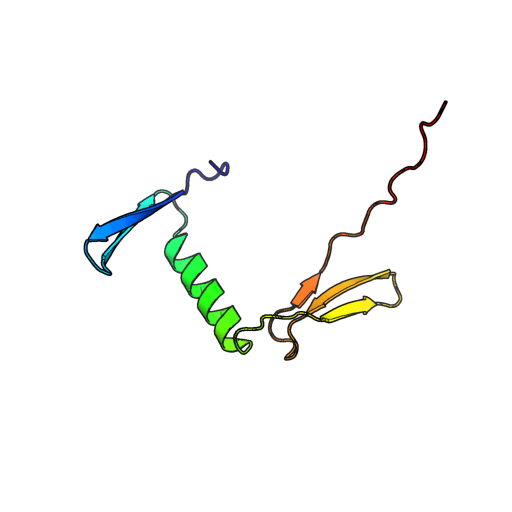75,47,78,46,79,75,54,92,97,35,70,48,79,50,76,39,57,91,54,63,59,68,58,51,51,50,56,48,48,51,55,41,50,76,45,67,58,66,92,59,67,46,82,46,76,46,97,88,70,48,38,30,44,24,33,89,77,54,75,46,64,46,76,50,81,80,79,72,77,78,78,90,76,83,90,127